Protein AF-A0A4R8W283-F1 (afdb_monomer)

Organism: NCBI:txid1259190

Nearest PDB structures (foldseek):
  1wtf-assembly1_A  TM=8.109E-01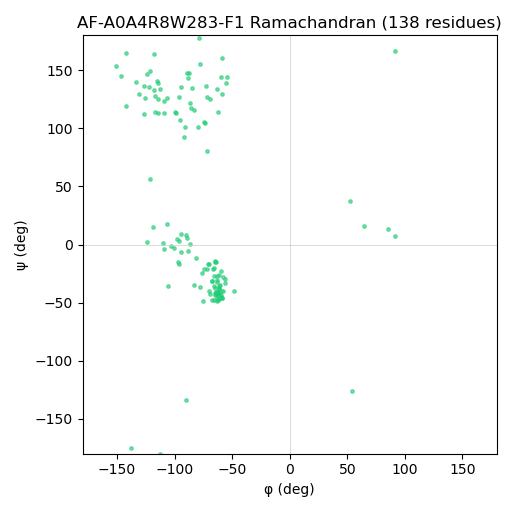  e=4.633E-04  Bacillus thermoproteolyticus
  7m1o-assembly2_B  TM=8.323E-01  e=6.501E-03  Hydrogenobacter thermophilus
  7m1n-assembly2_B  TM=8.736E-01  e=1.568E-02  Hydrogenobacter thermophilus
  5cqg-assembly1_A  TM=2.347E-01  e=6.992E+00  Tribolium castaneum
  6usq-assembly1_A  TM=1.856E-01  e=6.992E+00  Tribolium castaneum

Structure (mmCIF, N/CA/C/O backbone):
data_AF-A0A4R8W283-F1
#
_entry.id   AF-A0A4R8W283-F1
#
loop_
_atom_site.group_PDB
_atom_site.id
_atom_site.type_symbol
_atom_site.label_atom_id
_atom_site.label_alt_id
_atom_site.label_comp_id
_atom_site.label_asym_id
_atom_site.label_entity_id
_atom_site.label_seq_id
_atom_site.pdbx_PDB_ins_code
_atom_site.Cartn_x
_atom_site.Cartn_y
_atom_site.Cartn_z
_atom_site.occupancy
_atom_site.B_iso_or_equiv
_atom_site.auth_seq_id
_atom_site.auth_comp_id
_atom_site.auth_asym_id
_atom_site.auth_atom_id
_atom_site.pdbx_PDB_model_num
ATOM 1 N N . MET A 1 1 ? 16.960 -14.399 -26.941 1.00 68.75 1 MET A N 1
ATOM 2 C CA . MET A 1 1 ? 16.243 -13.224 -26.405 1.00 68.75 1 MET A CA 1
ATOM 3 C C . MET A 1 1 ? 17.287 -12.369 -25.714 1.00 68.75 1 MET A C 1
ATOM 5 O O . MET A 1 1 ? 17.928 -12.879 -24.805 1.00 68.75 1 MET A O 1
ATOM 9 N N . THR A 1 2 ? 17.561 -11.166 -26.214 1.00 86.00 2 THR A N 1
ATOM 10 C CA . THR A 1 2 ? 18.642 -10.316 -25.689 1.00 86.00 2 THR A CA 1
ATOM 11 C C . THR A 1 2 ? 18.027 -9.285 -24.762 1.00 86.00 2 THR A C 1
ATOM 13 O O . THR A 1 2 ? 17.251 -8.453 -25.210 1.00 86.00 2 THR A O 1
ATOM 16 N N . THR A 1 3 ? 18.338 -9.348 -23.475 1.00 93.25 3 THR A N 1
ATOM 17 C CA . THR A 1 3 ? 17.854 -8.367 -22.500 1.00 93.25 3 THR A CA 1
ATOM 18 C C . THR A 1 3 ? 18.814 -7.187 -22.396 1.00 93.25 3 THR A C 1
ATOM 20 O O . THR A 1 3 ? 20.025 -7.365 -22.514 1.00 93.25 3 THR A O 1
ATOM 23 N N . SER A 1 4 ? 18.280 -5.997 -22.136 1.00 96.56 4 SER A N 1
ATOM 24 C CA . SER A 1 4 ? 19.044 -4.797 -21.794 1.00 96.56 4 SER A CA 1
ATOM 25 C C . SER A 1 4 ? 18.566 -4.246 -20.456 1.00 96.56 4 SER A C 1
ATOM 27 O O . SER A 1 4 ? 17.381 -4.351 -20.133 1.00 96.56 4 SER A O 1
ATOM 29 N N . THR A 1 5 ? 19.482 -3.666 -19.687 1.00 97.62 5 THR A N 1
ATOM 30 C CA . THR A 1 5 ? 19.230 -3.221 -18.313 1.00 97.62 5 THR A CA 1
ATOM 31 C C . THR A 1 5 ? 19.784 -1.820 -18.105 1.00 97.62 5 THR A C 1
ATOM 33 O O . THR A 1 5 ? 20.887 -1.515 -18.558 1.00 97.62 5 THR A O 1
ATOM 36 N N . LEU A 1 6 ? 19.033 -0.991 -17.384 1.00 97.69 6 LEU A N 1
ATOM 37 C CA . LEU A 1 6 ? 19.447 0.332 -16.935 1.00 97.69 6 LEU A CA 1
ATOM 38 C C . LEU A 1 6 ? 19.159 0.479 -15.441 1.00 97.69 6 LEU A C 1
ATOM 40 O O . LEU A 1 6 ? 18.039 0.232 -15.001 1.00 97.69 6 LEU A O 1
ATOM 44 N N . ASP A 1 7 ? 20.160 0.919 -14.688 1.00 98.06 7 ASP A N 1
ATOM 45 C CA . ASP A 1 7 ? 20.073 1.199 -13.257 1.00 98.06 7 ASP A CA 1
ATOM 46 C C . ASP A 1 7 ? 20.271 2.695 -13.011 1.00 98.06 7 ASP A C 1
ATOM 48 O O . ASP A 1 7 ? 21.138 3.317 -13.631 1.00 98.06 7 ASP A O 1
ATOM 52 N N . TRP A 1 8 ? 19.488 3.287 -12.111 1.00 97.81 8 TRP A N 1
ATOM 53 C CA . TRP A 1 8 ? 19.681 4.676 -11.692 1.00 97.81 8 TRP A CA 1
ATOM 54 C C . TRP A 1 8 ? 19.198 4.914 -10.257 1.00 97.81 8 TRP A C 1
ATOM 56 O O . TRP A 1 8 ? 18.307 4.207 -9.782 1.00 97.81 8 TRP A O 1
ATOM 66 N N . PRO A 1 9 ? 19.751 5.914 -9.549 1.00 96.75 9 PRO A N 1
ATOM 67 C CA . PRO A 1 9 ? 19.228 6.321 -8.250 1.00 96.75 9 PRO A CA 1
ATOM 68 C C . PRO A 1 9 ? 17.802 6.865 -8.382 1.00 96.75 9 PRO A C 1
ATOM 70 O O . PRO A 1 9 ? 17.534 7.698 -9.248 1.00 96.75 9 PRO A O 1
ATOM 73 N N . LEU A 1 10 ? 16.904 6.432 -7.504 1.00 95.56 10 LEU A N 1
ATOM 74 C CA . LEU A 1 10 ? 15.533 6.916 -7.409 1.00 95.56 10 LEU A CA 1
ATOM 75 C C . LEU A 1 10 ? 15.129 6.988 -5.934 1.00 95.56 10 LEU A C 1
ATOM 77 O O . LEU A 1 10 ? 15.108 5.976 -5.233 1.00 95.56 10 LEU A O 1
ATOM 81 N N . TRP A 1 11 ? 14.793 8.191 -5.469 1.00 91.75 11 TRP A N 1
ATOM 82 C CA . TRP A 1 11 ? 14.505 8.461 -4.058 1.00 91.75 11 TRP A CA 1
ATOM 83 C C . TRP A 1 11 ? 15.656 8.003 -3.146 1.00 91.75 11 TRP A C 1
ATOM 85 O O . TRP A 1 11 ? 16.797 8.412 -3.345 1.00 91.75 11 TRP A O 1
ATOM 95 N N . SER A 1 12 ? 15.373 7.173 -2.140 1.00 88.69 12 SER A N 1
ATOM 96 C CA . SER A 1 12 ? 16.366 6.591 -1.232 1.00 88.69 12 SER A CA 1
ATOM 97 C C . SER A 1 12 ? 16.925 5.241 -1.704 1.00 88.69 12 SER A C 1
ATOM 99 O O . SER A 1 12 ? 17.625 4.581 -0.937 1.00 88.69 12 SER A O 1
ATOM 101 N N . THR A 1 13 ? 16.613 4.800 -2.928 1.00 94.25 13 THR A N 1
ATOM 102 C CA . THR A 1 13 ? 16.988 3.475 -3.446 1.00 94.25 13 THR A CA 1
ATOM 103 C C . THR A 1 13 ? 17.477 3.535 -4.901 1.00 94.25 13 THR A C 1
ATOM 105 O O . THR A 1 13 ? 17.645 4.608 -5.478 1.00 94.25 13 THR A O 1
ATOM 108 N N . THR A 1 14 ? 17.751 2.378 -5.499 1.00 96.19 14 THR A N 1
ATOM 109 C CA . THR A 1 14 ? 18.114 2.232 -6.914 1.00 96.19 14 THR A CA 1
ATOM 110 C C . THR A 1 14 ? 16.943 1.625 -7.673 1.00 96.19 14 THR A C 1
ATOM 112 O O . THR A 1 14 ? 16.451 0.555 -7.313 1.00 96.19 14 THR A O 1
ATOM 115 N N . ALA A 1 15 ? 16.517 2.284 -8.746 1.00 97.19 15 ALA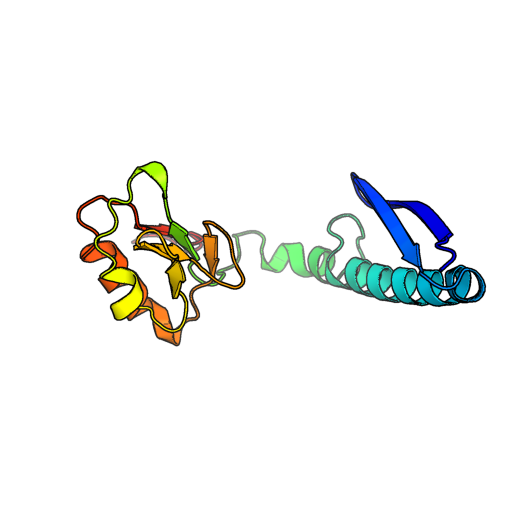 A N 1
ATOM 116 C CA . ALA A 1 15 ? 15.580 1.729 -9.709 1.00 97.19 15 ALA A CA 1
ATOM 117 C C . ALA A 1 15 ? 16.330 0.955 -10.798 1.00 97.19 15 ALA A C 1
ATOM 119 O O . ALA A 1 15 ? 17.403 1.369 -11.244 1.00 97.19 15 ALA A O 1
ATOM 120 N N . ARG A 1 16 ? 15.730 -0.153 -11.241 1.00 97.75 16 ARG A N 1
ATOM 121 C CA . ARG A 1 16 ? 16.212 -0.977 -12.350 1.00 97.75 16 ARG A CA 1
ATOM 122 C C . ARG A 1 16 ? 15.110 -1.141 -13.384 1.00 97.75 16 ARG A C 1
ATOM 124 O O . ARG A 1 16 ? 14.035 -1.639 -13.063 1.00 97.75 16 ARG A O 1
ATOM 131 N N . LEU A 1 17 ? 15.414 -0.814 -14.634 1.00 97.56 17 LEU A N 1
ATOM 132 C CA . LEU A 1 17 ? 14.570 -1.106 -15.788 1.00 97.56 17 LEU A CA 1
ATOM 133 C C . LEU A 1 17 ? 15.226 -2.201 -16.621 1.00 97.56 17 LEU A C 1
ATOM 135 O O . LEU A 1 17 ? 16.365 -2.048 -17.058 1.00 97.56 17 LEU A O 1
ATOM 139 N N . VAL A 1 18 ? 14.502 -3.295 -16.849 1.00 97.62 18 VAL A N 1
ATOM 140 C CA . VAL A 1 18 ? 14.939 -4.401 -17.707 1.00 97.62 18 VAL A CA 1
ATOM 141 C C . VAL A 1 18 ? 13.974 -4.512 -18.874 1.00 97.62 18 VAL A C 1
ATOM 143 O O . VAL A 1 18 ? 12.766 -4.610 -18.676 1.00 97.62 18 VAL A O 1
ATOM 146 N N . VAL A 1 19 ? 14.511 -4.526 -20.089 1.00 96.81 19 VAL A N 1
ATOM 147 C CA . VAL A 1 19 ? 13.747 -4.739 -21.320 1.00 96.81 19 VAL A CA 1
ATOM 148 C C . VAL A 1 19 ? 14.280 -5.955 -22.066 1.00 96.81 19 VAL A C 1
ATOM 150 O O . VAL A 1 19 ? 15.461 -6.285 -22.015 1.00 96.81 19 VAL A O 1
ATOM 153 N N . ASN A 1 20 ? 13.392 -6.633 -22.775 1.00 96.94 20 ASN A N 1
ATOM 154 C CA . ASN A 1 20 ? 13.639 -7.837 -23.568 1.00 96.94 20 ASN A CA 1
ATOM 155 C C . ASN A 1 20 ? 13.932 -7.538 -25.050 1.00 96.94 20 ASN A C 1
ATOM 157 O O . ASN A 1 20 ? 14.313 -8.446 -25.790 1.00 96.94 20 ASN A O 1
ATOM 161 N N . ASP A 1 21 ? 13.800 -6.270 -25.449 1.00 95.75 21 ASP A N 1
ATOM 162 C CA . ASP A 1 21 ? 14.290 -5.702 -26.704 1.00 95.75 21 ASP A CA 1
ATOM 163 C C . ASP A 1 21 ? 15.156 -4.467 -26.385 1.00 95.75 21 ASP A C 1
ATOM 165 O O . ASP A 1 21 ? 14.625 -3.454 -25.915 1.00 95.75 21 ASP A O 1
ATOM 169 N N . PRO A 1 22 ? 16.480 -4.510 -26.628 1.00 95.94 22 PRO A N 1
ATOM 170 C CA . PRO A 1 22 ? 17.374 -3.394 -26.339 1.00 95.94 22 PRO A CA 1
ATOM 171 C C . PRO A 1 22 ? 16.995 -2.093 -27.058 1.00 95.94 22 PRO A C 1
ATOM 173 O O . PRO A 1 22 ? 17.256 -1.018 -26.519 1.00 95.94 22 PRO A O 1
ATOM 176 N N . ALA A 1 23 ? 16.350 -2.163 -28.230 1.00 96.00 23 ALA A 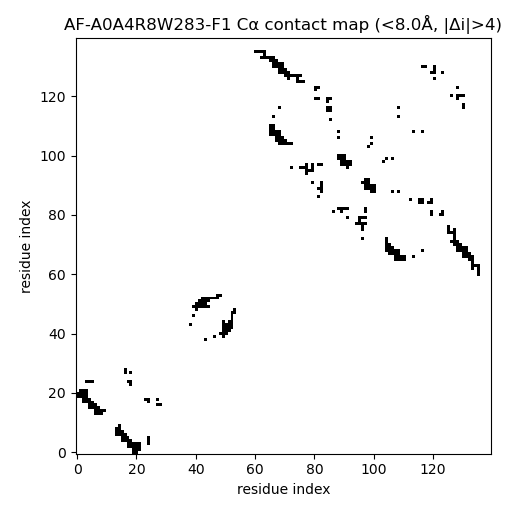N 1
ATOM 177 C CA . ALA A 1 23 ? 15.936 -0.978 -28.985 1.00 96.00 23 ALA A CA 1
ATOM 178 C C . ALA A 1 23 ? 14.850 -0.159 -28.264 1.00 96.00 23 ALA A C 1
ATOM 180 O O . ALA A 1 23 ? 14.704 1.036 -28.518 1.00 96.00 23 ALA A O 1
ATOM 181 N N . ARG A 1 24 ? 14.114 -0.779 -27.332 1.00 96.69 24 ARG A N 1
ATOM 182 C CA . ARG A 1 24 ? 13.033 -0.143 -26.565 1.00 96.69 24 ARG A CA 1
ATOM 183 C C . ARG A 1 24 ? 13.498 0.537 -25.286 1.00 96.69 24 ARG A C 1
ATOM 185 O O . ARG A 1 24 ? 12.689 1.192 -24.640 1.00 96.69 24 ARG A O 1
ATOM 192 N N . LEU A 1 25 ? 14.771 0.410 -24.902 1.00 96.56 25 LEU A N 1
ATOM 193 C CA . LEU A 1 25 ? 15.239 0.895 -23.600 1.00 96.56 25 LEU A CA 1
ATOM 194 C C . LEU A 1 25 ? 14.993 2.401 -23.408 1.00 96.56 25 LEU A C 1
ATOM 196 O O . LEU A 1 25 ? 14.586 2.814 -22.328 1.00 96.56 25 LEU A O 1
ATOM 200 N N . ILE A 1 26 ? 15.198 3.208 -24.454 1.00 96.56 26 ILE A N 1
ATOM 201 C CA . ILE A 1 26 ? 15.002 4.666 -24.400 1.00 96.56 26 ILE A CA 1
ATOM 202 C C . ILE A 1 26 ? 13.519 5.014 -24.226 1.00 96.56 26 ILE A C 1
ATOM 204 O O . ILE A 1 26 ? 13.170 5.811 -23.361 1.00 96.56 26 ILE A O 1
ATOM 208 N N . GLU A 1 27 ? 12.644 4.392 -25.017 1.00 97.62 27 GLU A N 1
ATOM 209 C CA . GLU A 1 27 ? 11.193 4.590 -24.929 1.00 97.62 27 GLU A CA 1
ATOM 210 C C . GLU A 1 27 ? 10.656 4.146 -23.562 1.00 97.62 27 GLU A C 1
ATOM 212 O O . GLU A 1 27 ? 9.954 4.899 -22.891 1.00 97.62 27 GLU A O 1
ATOM 217 N N . ALA A 1 28 ? 11.050 2.957 -23.102 1.00 97.56 28 ALA A N 1
ATOM 218 C CA . ALA A 1 28 ? 10.658 2.428 -21.800 1.00 97.56 28 ALA A CA 1
ATOM 219 C C . ALA A 1 28 ? 11.153 3.315 -20.646 1.00 97.56 28 ALA A C 1
ATOM 221 O O . ALA A 1 28 ? 10.435 3.524 -19.664 1.00 97.56 28 ALA A O 1
ATOM 222 N N . ARG A 1 29 ? 12.364 3.877 -20.772 1.00 97.50 29 ARG A N 1
ATOM 223 C CA . ARG A 1 29 ? 12.897 4.837 -19.806 1.00 97.50 29 ARG A CA 1
ATOM 224 C C . ARG A 1 29 ? 12.073 6.123 -19.787 1.00 97.50 29 ARG A C 1
ATOM 226 O O . ARG A 1 29 ? 11.722 6.563 -18.701 1.00 97.50 29 ARG A O 1
ATOM 233 N N . ALA A 1 30 ? 11.694 6.662 -20.945 1.00 97.88 30 ALA A N 1
ATOM 234 C CA . ALA A 1 30 ? 10.851 7.854 -21.025 1.00 97.88 30 ALA A CA 1
ATOM 235 C C . ALA A 1 30 ? 9.463 7.639 -20.394 1.00 97.88 30 ALA A C 1
ATOM 237 O O . ALA A 1 30 ? 8.987 8.501 -19.661 1.00 97.88 30 ALA A O 1
ATOM 238 N N . VAL A 1 31 ? 8.839 6.477 -20.619 1.00 98.06 31 VAL A N 1
ATOM 239 C CA . VAL A 1 31 ? 7.571 6.115 -19.958 1.00 98.06 31 VAL A CA 1
ATOM 240 C C . VAL A 1 31 ? 7.753 6.033 -18.444 1.00 98.06 31 VAL A C 1
ATOM 242 O O . VAL A 1 31 ? 6.932 6.549 -17.691 1.00 98.06 31 VAL A O 1
ATOM 245 N N . THR A 1 32 ? 8.848 5.421 -17.994 1.00 98.00 32 THR A N 1
ATOM 246 C CA . THR A 1 32 ? 9.154 5.319 -16.564 1.00 98.00 32 THR A CA 1
ATOM 247 C C . THR A 1 32 ? 9.369 6.703 -15.953 1.00 98.00 32 THR A C 1
ATOM 249 O O . THR A 1 32 ? 8.791 7.000 -14.914 1.00 98.00 32 THR A O 1
ATOM 252 N N . ASP A 1 33 ? 10.139 7.574 -16.607 1.00 97.69 33 ASP A N 1
ATOM 253 C CA . ASP A 1 33 ? 10.376 8.942 -16.142 1.00 97.69 33 ASP A CA 1
ATOM 254 C C . ASP A 1 33 ? 9.077 9.758 -16.072 1.00 97.69 33 ASP A C 1
ATOM 256 O O . ASP A 1 33 ? 8.892 10.506 -15.117 1.00 97.69 33 ASP A O 1
ATOM 260 N N . ALA A 1 34 ? 8.155 9.586 -17.027 1.00 97.75 34 ALA A N 1
ATOM 261 C CA . ALA A 1 34 ? 6.854 10.253 -17.001 1.00 97.75 34 ALA A CA 1
ATOM 262 C C . ALA A 1 34 ? 6.006 9.820 -15.793 1.00 97.75 34 ALA A C 1
ATOM 264 O O . ALA A 1 34 ? 5.524 10.670 -15.048 1.00 97.75 34 ALA A O 1
ATOM 265 N N . VAL A 1 35 ? 5.894 8.512 -15.541 1.00 97.56 35 VAL A N 1
ATOM 266 C CA . VAL A 1 35 ? 5.156 7.987 -14.377 1.00 97.56 35 VAL A CA 1
ATOM 267 C C . VAL A 1 35 ? 5.803 8.437 -13.065 1.00 97.56 35 VAL A C 1
ATOM 269 O O . VAL A 1 35 ? 5.114 8.822 -12.124 1.00 97.56 35 VAL A O 1
ATOM 272 N N . LEU A 1 36 ? 7.136 8.429 -12.991 1.00 96.69 36 LEU A N 1
ATOM 273 C CA . LEU A 1 36 ? 7.854 8.914 -11.812 1.00 96.69 36 LEU A CA 1
ATOM 274 C C . LEU A 1 36 ? 7.643 10.414 -11.588 1.00 96.69 36 LEU A C 1
ATOM 276 O O . LEU A 1 36 ? 7.517 10.837 -10.442 1.00 96.69 36 LEU A O 1
ATOM 280 N N . ALA A 1 37 ? 7.572 11.211 -12.655 1.00 95.06 37 ALA A N 1
ATOM 281 C CA . ALA A 1 37 ? 7.264 12.632 -12.556 1.00 95.06 37 ALA A CA 1
ATOM 282 C C . ALA A 1 37 ? 5.842 12.869 -12.026 1.00 95.06 37 ALA A C 1
ATOM 284 O O . ALA A 1 37 ? 5.667 13.707 -11.146 1.00 95.06 37 ALA A O 1
ATOM 285 N N . GLU A 1 38 ? 4.852 12.098 -12.486 1.00 96.56 38 GLU A N 1
ATOM 286 C CA . GLU A 1 38 ? 3.487 12.152 -11.945 1.00 96.56 38 GLU A CA 1
ATOM 287 C C . GLU A 1 38 ? 3.456 11.810 -10.449 1.00 96.56 38 GLU A C 1
ATOM 289 O O . GLU A 1 38 ? 2.827 12.520 -9.664 1.00 96.56 38 GLU A O 1
ATOM 294 N N . ILE A 1 39 ? 4.196 10.778 -10.026 1.00 95.88 39 ILE A N 1
ATOM 295 C CA . ILE A 1 39 ? 4.326 10.419 -8.607 1.00 95.88 39 ILE A CA 1
ATOM 296 C C . ILE A 1 39 ? 4.986 11.549 -7.809 1.00 95.88 39 ILE A C 1
ATOM 298 O O . ILE A 1 39 ? 4.534 11.856 -6.709 1.00 95.88 39 ILE A O 1
ATOM 302 N N . GLU A 1 40 ? 6.030 12.192 -8.334 1.00 95.50 40 GLU A N 1
ATOM 303 C CA . GLU A 1 40 ? 6.670 13.326 -7.658 1.00 95.50 40 GLU A CA 1
ATOM 304 C C . GLU A 1 40 ? 5.723 14.525 -7.519 1.00 95.50 40 GLU A C 1
ATOM 306 O O . GLU A 1 40 ? 5.665 15.139 -6.452 1.00 95.50 40 GLU A O 1
ATOM 311 N N . THR A 1 41 ? 4.953 14.840 -8.564 1.00 96.12 41 THR A N 1
ATOM 312 C CA . THR A 1 41 ? 3.942 15.905 -8.528 1.00 96.12 41 THR A CA 1
ATOM 313 C C . THR A 1 41 ? 2.827 15.591 -7.533 1.00 96.12 41 THR A C 1
ATOM 315 O O . THR A 1 41 ? 2.417 16.476 -6.787 1.00 96.12 41 THR A O 1
ATOM 318 N N . ALA A 1 42 ? 2.364 14.346 -7.454 1.00 94.81 42 ALA A N 1
ATOM 319 C CA . ALA A 1 42 ? 1.308 13.975 -6.518 1.00 94.81 42 ALA A CA 1
ATOM 320 C C . ALA A 1 42 ? 1.821 13.873 -5.069 1.00 94.81 42 ALA A C 1
ATOM 322 O O . ALA A 1 42 ? 1.234 14.422 -4.138 1.00 94.81 42 ALA A O 1
ATOM 323 N N . ALA A 1 43 ? 2.932 13.170 -4.851 1.00 94.25 43 ALA A N 1
ATOM 324 C CA . ALA A 1 43 ? 3.237 12.578 -3.550 1.00 94.25 43 ALA A CA 1
ATOM 325 C C . ALA A 1 43 ? 4.591 12.980 -2.939 1.00 94.25 43 ALA A C 1
ATOM 327 O O . ALA A 1 43 ? 4.954 12.501 -1.860 1.00 94.25 43 ALA A O 1
ATOM 328 N N . SER A 1 44 ? 5.373 13.851 -3.577 1.00 92.94 44 SER A N 1
ATOM 329 C CA . SER A 1 44 ? 6.699 14.182 -3.049 1.00 92.94 44 SER A CA 1
ATOM 330 C C . SER A 1 44 ? 6.631 15.097 -1.830 1.00 92.94 44 SER A C 1
ATOM 332 O O . SER A 1 44 ? 6.461 16.306 -1.947 1.00 92.94 44 SER A O 1
ATOM 334 N N . ARG A 1 45 ? 6.876 14.565 -0.631 1.00 89.75 45 ARG A N 1
ATOM 335 C CA . ARG A 1 45 ? 6.949 15.383 0.599 1.00 89.75 45 ARG A CA 1
ATOM 336 C C . ARG A 1 45 ? 8.107 16.391 0.632 1.00 89.75 45 ARG A C 1
ATOM 338 O O . ARG A 1 45 ? 8.157 17.235 1.519 1.00 89.75 45 ARG A O 1
ATOM 345 N N . PHE A 1 46 ? 9.084 16.248 -0.264 1.00 89.25 46 PHE A N 1
ATOM 346 C CA . PHE A 1 46 ? 10.288 17.084 -0.304 1.00 89.25 46 PHE A CA 1
ATOM 347 C C . PHE A 1 46 ? 10.175 18.237 -1.300 1.00 89.25 46 PHE A C 1
ATOM 349 O O . PHE A 1 46 ? 10.959 19.185 -1.236 1.00 89.25 46 PHE A O 1
ATOM 356 N N . ARG A 1 47 ? 9.211 18.161 -2.219 1.00 86.81 47 ARG A N 1
ATOM 357 C CA . ARG A 1 47 ? 8.932 19.215 -3.181 1.00 86.81 47 ARG A CA 1
ATOM 358 C C . ARG A 1 47 ? 7.803 20.106 -2.665 1.00 86.81 47 ARG A C 1
ATOM 360 O O . ARG A 1 47 ? 6.741 19.582 -2.354 1.00 86.81 47 ARG A O 1
ATOM 367 N N . PRO A 1 48 ? 7.984 21.434 -2.604 1.00 87.44 48 PRO A N 1
ATOM 368 C CA . PRO A 1 48 ? 6.959 22.337 -2.082 1.00 87.44 48 PRO A CA 1
ATOM 369 C C . PRO A 1 48 ? 5.742 22.483 -3.010 1.00 87.44 48 PRO A C 1
ATOM 371 O O . PRO A 1 48 ? 4.707 22.969 -2.569 1.00 87.44 48 PRO A O 1
ATOM 374 N N . ASP A 1 49 ? 5.871 22.097 -4.281 1.00 90.50 49 ASP A N 1
ATOM 375 C CA . ASP A 1 49 ? 4.828 22.172 -5.306 1.00 90.50 49 ASP A CA 1
ATOM 376 C C . ASP A 1 49 ? 4.048 20.861 -5.492 1.00 90.50 49 ASP A C 1
ATOM 378 O O . ASP A 1 49 ? 3.193 20.797 -6.373 1.00 90.50 49 ASP A O 1
ATOM 382 N N . SER A 1 50 ? 4.319 19.822 -4.692 1.00 95.44 50 SER A N 1
ATOM 383 C CA . SER A 1 50 ? 3.550 18.578 -4.764 1.00 95.44 50 SER A CA 1
ATOM 384 C C . SER A 1 50 ? 2.199 18.694 -4.058 1.00 95.44 50 SER A C 1
ATOM 386 O O . SER A 1 50 ? 2.048 19.473 -3.113 1.00 95.44 50 SER A O 1
ATOM 388 N N . GLU A 1 51 ? 1.223 17.876 -4.460 1.00 94.12 51 GLU A N 1
ATOM 389 C CA . GLU A 1 51 ? -0.100 17.866 -3.822 1.00 94.12 51 GLU A CA 1
ATOM 390 C C . GLU A 1 51 ? -0.003 17.528 -2.327 1.00 94.12 51 GLU A C 1
ATOM 392 O O . GLU A 1 51 ? -0.580 18.234 -1.498 1.00 94.12 51 GLU A O 1
ATOM 397 N N . LEU A 1 52 ? 0.777 16.503 -1.953 1.00 90.81 52 LEU A N 1
ATOM 398 C CA . LEU A 1 52 ? 0.970 16.149 -0.542 1.00 90.81 52 LEU A CA 1
ATOM 399 C C . LEU A 1 52 ? 1.640 17.264 0.270 1.00 90.81 52 LEU A C 1
ATOM 401 O O . LEU A 1 52 ? 1.224 17.519 1.400 1.00 90.81 52 LEU A O 1
ATOM 405 N N . ALA A 1 53 ? 2.660 17.943 -0.264 1.00 89.62 53 ALA A N 1
ATOM 406 C CA . ALA A 1 53 ? 3.315 19.030 0.464 1.00 89.62 53 ALA A CA 1
ATOM 407 C C . ALA A 1 53 ? 2.396 20.249 0.602 1.00 89.62 53 ALA A C 1
ATOM 409 O O . ALA A 1 53 ? 2.288 20.813 1.695 1.00 89.62 53 ALA A O 1
ATOM 410 N N . ALA A 1 54 ? 1.683 20.609 -0.470 1.00 89.50 54 ALA A N 1
ATOM 411 C CA . ALA A 1 54 ? 0.737 21.720 -0.480 1.00 89.50 54 ALA A CA 1
ATOM 412 C C . ALA A 1 54 ? -0.406 21.519 0.527 1.00 89.50 54 ALA A C 1
ATOM 414 O O . ALA A 1 54 ? -0.846 22.476 1.161 1.00 89.50 54 ALA A O 1
ATOM 415 N N . ARG A 1 55 ? -0.847 20.271 0.717 1.00 87.56 55 ARG A N 1
ATOM 416 C CA . ARG A 1 55 ? -1.951 19.915 1.622 1.00 87.56 55 ARG A CA 1
ATOM 417 C C . ARG A 1 55 ? -1.484 19.419 2.988 1.00 87.56 55 ARG A C 1
ATOM 419 O O . ARG A 1 55 ? -2.305 19.063 3.823 1.00 87.56 55 ARG A O 1
ATOM 426 N N . SER A 1 56 ? -0.181 19.440 3.264 1.00 86.50 56 SER A N 1
ATOM 427 C CA . SER A 1 56 ? 0.384 18.948 4.531 1.00 86.50 56 SER A CA 1
ATOM 428 C C . SER A 1 56 ? -0.217 19.624 5.770 1.00 86.50 56 SER A C 1
ATOM 430 O O . SER A 1 56 ? -0.411 18.971 6.791 1.00 86.50 56 SER A O 1
ATOM 432 N N . ALA A 1 57 ? -0.580 20.906 5.669 1.00 86.38 57 ALA A N 1
ATOM 433 C CA . ALA A 1 57 ? -1.254 21.635 6.740 1.00 86.38 57 ALA A CA 1
ATOM 434 C C . ALA A 1 57 ? -2.683 21.127 7.016 1.00 86.38 57 ALA A C 1
ATOM 436 O O . ALA A 1 57 ? -3.121 21.168 8.164 1.00 86.38 57 ALA A O 1
ATOM 437 N N . GLU A 1 58 ? -3.390 20.621 5.999 1.00 85.31 58 GLU A N 1
ATOM 438 C CA . GLU A 1 58 ? -4.722 20.009 6.155 1.00 85.31 58 GLU A CA 1
ATOM 439 C C . GLU A 1 58 ? -4.646 18.721 6.990 1.00 85.31 58 GLU A C 1
ATOM 441 O O . GLU A 1 58 ? -5.598 18.379 7.683 1.00 85.31 58 GLU A O 1
ATOM 446 N N . PHE A 1 59 ? -3.492 18.049 6.980 1.00 79.81 59 PHE A N 1
ATOM 447 C CA . PHE A 1 59 ? -3.243 16.795 7.694 1.00 79.81 59 PHE A CA 1
ATOM 448 C C . PHE A 1 59 ? -2.339 16.970 8.922 1.00 79.81 59 PHE A C 1
ATOM 450 O O . PHE A 1 59 ? -1.780 15.998 9.429 1.00 79.81 59 PHE A O 1
ATOM 457 N N . ALA A 1 60 ? -2.170 18.200 9.421 1.00 79.81 60 ALA A N 1
ATOM 458 C CA . ALA A 1 60 ? -1.273 18.489 10.544 1.00 79.81 60 ALA A CA 1
ATOM 459 C C . ALA A 1 60 ? -1.675 17.763 11.844 1.00 79.81 60 ALA A C 1
ATOM 461 O O . ALA A 1 60 ? -0.823 17.490 12.688 1.00 79.81 60 ALA A O 1
ATOM 462 N N . SER A 1 61 ? -2.961 17.438 11.995 1.00 78.00 61 SER A N 1
ATOM 463 C CA . SER A 1 61 ? -3.512 16.648 13.103 1.00 78.00 61 SER A CA 1
ATOM 464 C C . SER A 1 61 ? -3.634 15.149 12.797 1.00 78.00 61 SER A C 1
ATOM 466 O O . SER A 1 61 ? -4.243 14.430 13.583 1.00 78.00 61 SER A O 1
ATOM 468 N N . GLY A 1 62 ? -3.084 14.681 11.674 1.00 74.50 62 GLY A N 1
ATOM 469 C CA . GLY A 1 62 ? -3.361 13.357 11.115 1.00 74.50 62 GLY A CA 1
ATOM 470 C C . GLY A 1 62 ? -4.519 13.379 10.112 1.00 74.50 62 GLY A C 1
ATOM 471 O O . GLY A 1 62 ? -5.252 14.365 10.009 1.00 74.50 62 GLY A O 1
ATOM 472 N N . ALA A 1 63 ? -4.654 12.294 9.351 1.00 73.81 63 ALA A N 1
ATOM 473 C CA . ALA A 1 63 ? -5.733 12.070 8.395 1.00 73.81 63 ALA A CA 1
ATOM 474 C C . ALA A 1 63 ? -6.380 10.722 8.710 1.00 73.81 63 ALA A C 1
ATOM 476 O O . ALA A 1 63 ? -5.661 9.756 8.944 1.00 73.81 63 ALA A O 1
ATOM 477 N N . GLU A 1 64 ? -7.710 10.637 8.699 1.00 73.69 64 GLU A N 1
ATOM 478 C CA . GLU A 1 64 ? -8.354 9.325 8.756 1.00 73.69 64 GLU A CA 1
ATOM 479 C C . GLU A 1 64 ? -8.097 8.585 7.440 1.00 73.69 64 GLU A C 1
ATOM 481 O O . GLU A 1 64 ? -8.379 9.092 6.350 1.00 73.69 64 GLU A O 1
ATOM 486 N N . VAL A 1 65 ? -7.544 7.382 7.553 1.00 80.19 65 VAL A N 1
ATOM 487 C CA . VAL A 1 65 ? -7.389 6.427 6.454 1.00 80.19 65 VAL A CA 1
ATOM 488 C C . VAL A 1 65 ? -8.191 5.171 6.769 1.00 80.19 65 VAL A C 1
ATOM 490 O O . VAL A 1 65 ? -8.591 4.951 7.911 1.00 80.19 65 VAL A O 1
ATOM 493 N N . SER A 1 66 ? -8.437 4.344 5.754 1.00 83.62 66 SER A N 1
ATOM 494 C CA . SER A 1 66 ? -9.150 3.080 5.933 1.00 83.62 66 SER A CA 1
ATOM 495 C C . SER A 1 66 ? -8.486 2.202 6.996 1.00 83.62 66 SER A C 1
ATOM 497 O O . SER A 1 66 ? -7.259 2.060 7.023 1.00 83.62 66 SER A O 1
ATOM 499 N N . ASP A 1 67 ? -9.314 1.570 7.828 1.00 89.62 67 ASP A N 1
ATOM 500 C CA . ASP A 1 67 ? -8.857 0.592 8.810 1.00 89.62 67 ASP A CA 1
ATOM 501 C C . ASP A 1 67 ? -8.042 -0.512 8.127 1.00 89.62 67 ASP A C 1
ATOM 503 O O . ASP A 1 67 ? -8.325 -0.931 7.003 1.00 89.62 67 ASP A O 1
ATOM 507 N N . THR A 1 68 ? -7.013 -1.004 8.808 1.00 94.31 68 THR A N 1
ATOM 508 C CA . THR A 1 68 ? -6.151 -2.071 8.294 1.00 94.31 68 THR A CA 1
ATOM 509 C C . THR A 1 68 ? -6.306 -3.318 9.151 1.00 94.31 68 THR A C 1
ATOM 511 O O . THR A 1 68 ? -6.113 -3.284 10.363 1.00 94.31 68 THR A O 1
ATOM 514 N N . LEU A 1 69 ? -6.629 -4.450 8.530 1.00 94.81 69 LEU A N 1
ATOM 515 C CA . LEU A 1 69 ? -6.612 -5.752 9.182 1.00 94.81 69 LEU A CA 1
ATOM 516 C C . LEU A 1 69 ? -5.183 -6.296 9.163 1.00 94.81 69 LEU A C 1
ATOM 518 O O . LEU A 1 69 ? -4.642 -6.582 8.097 1.00 94.81 69 LEU A O 1
ATOM 522 N N . HIS A 1 70 ? -4.596 -6.463 10.343 1.00 94.69 70 HIS A N 1
ATOM 523 C CA . HIS A 1 70 ? -3.294 -7.088 10.528 1.00 94.69 70 HIS A CA 1
ATOM 524 C C . HIS A 1 70 ? -3.431 -8.582 10.836 1.00 94.69 70 HIS A C 1
ATOM 526 O O . HIS A 1 70 ? -4.239 -8.976 11.683 1.00 94.69 70 HIS A O 1
ATOM 532 N N . ILE A 1 71 ? -2.601 -9.396 10.184 1.00 92.75 71 ILE A N 1
ATOM 533 C CA . ILE A 1 71 ? -2.516 -10.850 10.334 1.00 92.75 71 ILE A CA 1
ATOM 534 C C . ILE A 1 71 ? -1.154 -11.226 10.934 1.00 92.75 71 ILE A C 1
ATOM 536 O O . ILE A 1 71 ? -0.116 -11.120 10.280 1.00 92.75 71 ILE A O 1
ATOM 540 N N . ASP A 1 72 ? -1.163 -11.742 12.164 1.00 91.81 72 ASP A N 1
ATOM 541 C CA . ASP A 1 72 ? -0.006 -12.365 12.811 1.00 91.81 72 ASP A CA 1
ATOM 542 C C . ASP A 1 72 ? 0.007 -13.879 12.543 1.00 91.81 72 ASP A C 1
ATOM 544 O O . ASP A 1 72 ? -0.563 -14.698 13.273 1.00 91.81 72 ASP A O 1
ATOM 548 N N . TRP A 1 73 ? 0.711 -14.252 11.477 1.00 87.88 73 TRP A N 1
ATOM 549 C CA . TRP A 1 73 ? 0.903 -15.630 11.019 1.00 87.88 73 TRP A CA 1
ATOM 550 C C . TRP A 1 73 ? 1.514 -16.544 12.085 1.00 87.88 73 TRP A C 1
ATOM 552 O O . TRP A 1 73 ? 1.224 -17.737 12.109 1.00 87.88 73 TRP A O 1
ATOM 562 N N . THR A 1 74 ? 2.335 -16.002 12.993 1.00 87.62 74 THR A N 1
ATOM 563 C CA . THR A 1 74 ? 3.014 -16.801 14.027 1.00 87.62 74 THR A CA 1
ATOM 564 C C . THR A 1 74 ? 2.054 -17.285 15.109 1.00 87.62 74 THR A C 1
ATOM 566 O O . THR A 1 74 ? 2.327 -18.268 15.801 1.00 87.62 74 THR A O 1
ATOM 569 N N . ARG A 1 75 ? 0.911 -16.608 15.247 1.00 86.88 75 ARG A N 1
ATOM 570 C CA . ARG A 1 75 ? -0.147 -16.960 16.196 1.00 86.88 75 ARG A CA 1
ATOM 571 C C . ARG A 1 75 ? -1.265 -17.769 15.568 1.00 86.88 75 ARG A C 1
ATOM 573 O O . ARG A 1 75 ? -2.057 -18.342 16.317 1.00 86.88 75 ARG A O 1
ATOM 580 N N . PHE A 1 76 ? -1.350 -17.809 14.242 1.00 84.25 76 PHE A N 1
ATOM 581 C CA . PHE A 1 76 ? -2.412 -18.498 13.524 1.00 84.25 76 PHE A CA 1
ATOM 582 C C . PHE A 1 76 ? -2.236 -20.027 13.598 1.00 84.25 76 PHE A C 1
ATOM 584 O O . PHE A 1 76 ? -1.129 -20.536 13.458 1.00 84.25 76 PHE A O 1
ATOM 591 N N . ASP A 1 77 ? -3.322 -20.772 13.831 1.00 78.81 77 ASP A N 1
ATOM 592 C CA . ASP A 1 77 ? -3.316 -22.242 13.974 1.00 78.81 77 ASP A CA 1
ATOM 593 C C . ASP A 1 77 ? -4.167 -22.979 12.921 1.00 78.81 77 ASP A C 1
ATOM 595 O O . ASP A 1 77 ? -4.481 -24.154 13.097 1.00 78.81 77 ASP A O 1
ATOM 599 N N . GLY A 1 78 ? -4.561 -22.311 11.830 1.00 74.38 78 GLY A N 1
ATOM 600 C CA . GLY A 1 78 ? -5.208 -22.964 10.681 1.00 74.38 78 GLY A CA 1
ATOM 601 C C . GLY A 1 78 ? -6.728 -23.157 10.791 1.00 74.38 78 GLY A C 1
ATOM 602 O O . GLY A 1 78 ? -7.310 -23.903 10.009 1.00 74.38 78 GLY A O 1
ATOM 603 N N . ARG A 1 79 ? -7.410 -22.505 11.747 1.00 76.44 79 ARG A N 1
ATOM 604 C CA . ARG A 1 79 ? -8.874 -22.653 11.945 1.00 76.44 79 ARG A CA 1
ATOM 605 C C . ARG A 1 79 ? -9.712 -22.075 10.799 1.00 76.44 79 ARG A C 1
ATOM 607 O O . ARG A 1 79 ? -10.804 -22.568 10.534 1.00 76.44 79 ARG A O 1
ATOM 614 N N . GLY A 1 80 ? -9.213 -21.022 10.148 1.00 79.19 80 GLY A N 1
ATOM 615 C CA . GLY A 1 80 ? -9.753 -20.485 8.896 1.00 79.19 80 GLY A CA 1
ATOM 616 C C . GLY A 1 80 ? -11.168 -19.888 8.941 1.00 79.19 80 GLY A C 1
ATOM 617 O O . GLY A 1 80 ? -11.754 -19.678 7.891 1.00 79.19 80 GLY A O 1
ATOM 618 N N . LEU A 1 81 ? -11.724 -19.575 10.118 1.00 86.31 81 LEU A N 1
ATOM 619 C CA . LEU A 1 81 ? -13.022 -18.886 10.229 1.00 86.31 81 LEU A CA 1
ATOM 620 C C . LEU A 1 81 ? -12.991 -17.477 9.606 1.00 86.31 81 LEU A C 1
ATOM 622 O O . LEU A 1 81 ? -13.969 -17.018 9.031 1.00 86.31 81 LEU A O 1
ATOM 626 N N . CYS A 1 82 ? -11.843 -16.804 9.670 1.00 90.44 82 CYS A N 1
ATOM 627 C CA . CYS A 1 82 ? -11.661 -15.483 9.075 1.00 90.44 82 CYS A CA 1
ATOM 628 C C . CYS A 1 82 ? -11.819 -15.466 7.548 1.00 90.44 82 CYS A C 1
ATOM 630 O O . CYS A 1 82 ? -12.283 -14.464 7.023 1.00 90.44 82 CYS A O 1
ATOM 632 N N . THR A 1 83 ? -11.496 -16.556 6.842 1.00 92.00 83 THR A N 1
ATOM 633 C CA . THR A 1 83 ? -11.703 -16.643 5.385 1.00 92.00 83 THR A CA 1
ATOM 634 C C . THR A 1 83 ? -13.175 -16.831 5.022 1.00 92.00 83 THR A C 1
ATOM 636 O O . THR A 1 83 ? -13.560 -16.525 3.903 1.00 92.00 83 THR A O 1
ATOM 639 N N . GLU A 1 84 ? -13.999 -17.306 5.961 1.00 91.44 84 GLU A N 1
ATOM 640 C CA . GLU A 1 84 ? -15.455 -17.401 5.785 1.00 91.44 84 GLU A CA 1
ATOM 641 C C . GLU A 1 84 ? -16.154 -16.069 6.081 1.00 91.44 84 GLU A C 1
ATOM 643 O O . GLU A 1 84 ? -17.138 -15.734 5.432 1.00 91.44 84 GLU A O 1
ATOM 648 N N . ILE A 1 85 ? -15.643 -15.304 7.055 1.00 94.69 85 ILE A N 1
ATOM 649 C CA . ILE A 1 85 ? -16.190 -13.988 7.428 1.00 94.69 85 ILE A CA 1
ATOM 650 C C . ILE A 1 85 ? -15.751 -12.900 6.437 1.00 94.69 85 ILE A C 1
ATOM 652 O O . ILE A 1 85 ? -16.527 -12.003 6.126 1.00 94.69 85 ILE A O 1
ATOM 656 N N . LEU A 1 86 ? -14.514 -12.978 5.932 1.00 94.94 86 LEU A N 1
ATOM 657 C CA . LEU A 1 86 ? -13.919 -11.996 5.017 1.00 94.94 86 LEU A CA 1
ATOM 658 C C . LEU A 1 86 ? -13.485 -12.614 3.674 1.00 94.94 86 LEU A C 1
ATOM 660 O O . LEU A 1 86 ? -12.316 -12.476 3.291 1.00 94.94 86 LEU A O 1
ATOM 664 N N . PRO A 1 87 ? -14.383 -13.278 2.927 1.00 94.31 87 PRO A N 1
ATOM 665 C CA . PRO A 1 87 ? -14.026 -13.951 1.678 1.00 94.31 87 PRO A CA 1
ATOM 666 C C . PRO A 1 87 ? -13.591 -12.977 0.570 1.00 94.31 87 PRO A C 1
ATOM 668 O O . PRO A 1 87 ? -12.916 -13.372 -0.379 1.00 94.31 87 PRO A O 1
ATOM 671 N N . GLU A 1 88 ? -13.951 -11.694 0.664 1.00 94.00 88 GLU A N 1
ATOM 672 C CA . GLU A 1 88 ? -13.517 -10.666 -0.285 1.00 94.00 88 GLU A CA 1
ATOM 673 C C . GLU A 1 88 ? -12.070 -10.212 -0.072 1.00 94.00 88 GLU A C 1
ATOM 675 O O . GLU A 1 88 ? -11.457 -9.694 -1.007 1.00 94.00 88 GLU A O 1
ATOM 680 N N . LEU A 1 89 ? -11.541 -10.360 1.147 1.00 93.75 89 LEU A N 1
ATOM 681 C CA . LEU A 1 89 ? -10.192 -9.912 1.508 1.00 93.75 89 LEU A CA 1
ATOM 682 C C . LEU A 1 89 ? -9.214 -11.076 1.637 1.00 93.75 89 LEU A C 1
ATOM 684 O O . LEU A 1 89 ? -8.043 -10.931 1.281 1.00 93.75 89 LEU A O 1
ATOM 688 N N . LEU A 1 90 ? -9.687 -12.216 2.140 1.00 93.50 90 LEU A N 1
ATOM 689 C CA . LEU A 1 90 ? -8.861 -13.349 2.525 1.00 93.50 90 LEU A CA 1
ATOM 690 C C . LEU A 1 90 ? -9.279 -14.608 1.772 1.00 93.50 90 LEU A C 1
ATOM 692 O O . LEU A 1 90 ? -10.450 -14.964 1.693 1.00 93.50 90 LEU A O 1
ATOM 696 N N . THR A 1 91 ? -8.283 -15.329 1.279 1.00 92.56 91 THR A N 1
ATOM 697 C CA . THR A 1 91 ? -8.412 -16.711 0.824 1.00 92.56 91 THR A CA 1
ATOM 698 C C . THR A 1 91 ? -7.620 -17.632 1.746 1.00 92.56 91 THR A C 1
ATOM 700 O O . THR A 1 91 ? -7.013 -17.178 2.715 1.00 92.56 91 THR A O 1
ATOM 703 N N . ARG A 1 92 ? -7.629 -18.932 1.468 1.00 90.31 92 ARG A N 1
ATOM 704 C CA . ARG A 1 92 ? -6.874 -19.932 2.217 1.00 90.31 92 ARG A CA 1
ATOM 705 C C . ARG A 1 92 ? -5.777 -20.502 1.328 1.00 90.31 92 ARG A C 1
ATOM 707 O O . ARG A 1 92 ? -6.043 -20.830 0.175 1.00 90.31 92 ARG A O 1
ATOM 714 N N . ASP A 1 93 ? -4.567 -20.607 1.860 1.00 88.00 93 ASP A N 1
ATOM 715 C CA . ASP A 1 93 ? -3.481 -21.307 1.179 1.00 88.00 93 ASP A CA 1
ATOM 716 C C . ASP A 1 93 ? -3.592 -22.837 1.328 1.00 88.00 93 ASP A C 1
ATOM 718 O O . ASP A 1 93 ? -4.473 -23.366 2.015 1.00 88.00 93 ASP A O 1
ATOM 722 N N . ASP A 1 94 ? -2.665 -23.559 0.698 1.00 88.62 94 ASP A N 1
ATOM 723 C CA . ASP A 1 94 ? -2.617 -25.025 0.730 1.00 88.62 94 ASP A CA 1
ATOM 724 C C . ASP A 1 94 ? -2.345 -25.601 2.137 1.00 88.62 94 ASP A C 1
ATOM 726 O O . ASP A 1 94 ? -2.563 -26.790 2.377 1.00 88.62 94 ASP A O 1
ATOM 730 N N . TRP A 1 95 ? -1.889 -24.775 3.085 1.00 83.44 95 TRP A N 1
ATOM 731 C CA . TRP A 1 95 ? -1.624 -25.154 4.476 1.00 83.44 95 TRP A CA 1
ATOM 732 C C . TRP A 1 95 ? -2.733 -24.738 5.445 1.00 83.44 95 TRP A C 1
ATOM 734 O O . TRP A 1 95 ? -2.675 -25.074 6.629 1.00 83.44 95 TRP A O 1
ATOM 744 N N . GLY A 1 96 ? -3.763 -24.045 4.965 1.00 83.19 96 GLY A N 1
ATOM 745 C CA . GLY A 1 96 ? -4.889 -23.609 5.777 1.00 83.19 96 GLY A CA 1
ATOM 746 C C . GLY A 1 96 ? -4.750 -22.219 6.404 1.00 83.19 96 GLY A C 1
ATOM 747 O O . GLY A 1 96 ? -5.605 -21.841 7.211 1.00 83.19 96 GLY A O 1
ATOM 748 N N . PHE A 1 97 ? -3.712 -21.457 6.058 1.00 87.44 97 PHE A N 1
ATOM 749 C CA . PHE A 1 97 ? -3.482 -20.102 6.556 1.00 87.44 97 PHE A CA 1
ATOM 750 C C . PHE A 1 97 ? -4.204 -19.057 5.690 1.00 87.44 97 PHE A C 1
ATOM 752 O O . PHE A 1 97 ? -4.385 -19.260 4.486 1.00 87.44 97 PHE A O 1
ATOM 759 N N . PRO A 1 98 ? -4.656 -17.941 6.291 1.00 89.00 98 PRO A N 1
ATOM 760 C CA . PRO A 1 98 ? -5.322 -16.871 5.572 1.00 89.00 98 PRO A CA 1
ATOM 761 C C . PRO 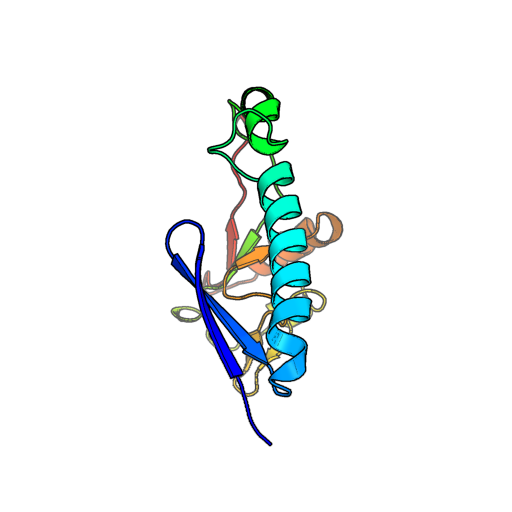A 1 98 ? -4.303 -16.130 4.718 1.00 89.00 98 PRO A C 1
ATOM 763 O O . PRO A 1 98 ? -3.299 -15.656 5.228 1.00 89.00 98 PRO A O 1
ATOM 766 N N . LEU A 1 99 ? -4.577 -15.991 3.431 1.00 91.12 99 LEU A N 1
ATOM 767 C CA . LEU A 1 99 ? -3.745 -15.261 2.490 1.00 91.12 99 LEU A CA 1
ATOM 768 C C . LEU A 1 99 ? -4.542 -14.093 1.919 1.00 91.12 99 LEU A C 1
ATOM 770 O O . LEU A 1 99 ? -5.672 -14.275 1.474 1.00 91.12 99 LEU A O 1
ATOM 774 N N . ALA A 1 100 ? -3.949 -12.903 1.890 1.00 93.56 100 ALA A N 1
ATOM 775 C CA . ALA A 1 100 ? -4.520 -11.749 1.213 1.00 93.56 100 ALA A CA 1
ATOM 776 C C . ALA A 1 100 ? -3.913 -11.650 -0.200 1.00 93.56 100 ALA A C 1
ATOM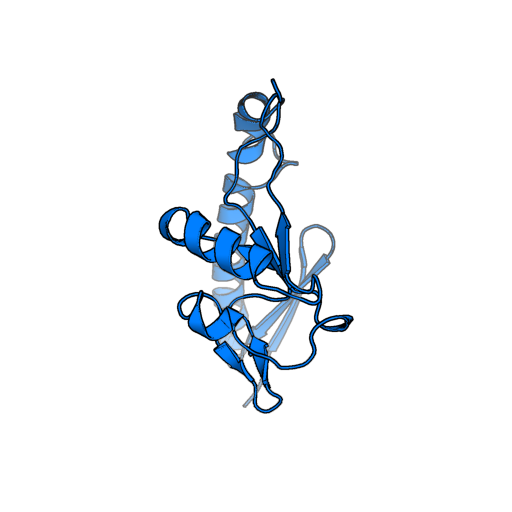 778 O O . ALA A 1 100 ? -2.752 -11.283 -0.335 1.00 93.56 100 ALA A O 1
ATOM 779 N N . PRO A 1 101 ? -4.636 -11.953 -1.294 1.00 88.06 101 PRO A N 1
ATOM 780 C CA . PRO A 1 101 ? -4.017 -12.121 -2.619 1.00 88.06 101 PRO A CA 1
ATOM 781 C C . PRO A 1 101 ? -3.274 -10.891 -3.157 1.00 88.06 101 PRO A C 1
ATOM 783 O O . PRO A 1 101 ? -2.428 -11.008 -4.040 1.00 88.06 101 PRO A O 1
ATOM 786 N N . ARG A 1 102 ? -3.627 -9.702 -2.661 1.00 87.25 102 ARG A N 1
ATOM 787 C CA . ARG A 1 102 ? -3.052 -8.417 -3.080 1.00 87.25 102 ARG A CA 1
ATOM 788 C C . ARG A 1 102 ? -2.163 -7.775 -2.016 1.00 87.25 102 ARG A C 1
ATOM 790 O O . ARG A 1 102 ? -1.599 -6.715 -2.275 1.00 87.25 102 ARG A O 1
ATOM 797 N N . HIS A 1 103 ? -2.066 -8.382 -0.836 1.00 89.69 103 HIS A N 1
ATOM 798 C CA . HIS A 1 103 ? -1.503 -7.753 0.353 1.00 89.69 103 HIS A CA 1
ATOM 799 C C . HIS A 1 103 ? -0.682 -8.751 1.180 1.00 89.69 103 HIS A C 1
ATOM 801 O O . HIS A 1 103 ? -0.724 -9.956 0.962 1.00 89.69 103 HIS A O 1
ATOM 807 N N . GLY A 1 104 ? 0.126 -8.232 2.100 1.00 90.06 104 GLY A N 1
ATOM 808 C CA . GLY A 1 104 ? 0.881 -9.054 3.044 1.00 90.06 104 GLY A CA 1
ATOM 809 C C . GLY A 1 104 ? 0.085 -9.292 4.323 1.00 90.06 104 GLY A C 1
ATOM 810 O O . GLY A 1 104 ? -1.108 -9.582 4.289 1.00 90.06 104 GLY A O 1
ATOM 811 N N . SER A 1 105 ? 0.757 -9.120 5.460 1.00 91.88 105 SER A N 1
ATOM 812 C CA . SER A 1 105 ? 0.134 -9.143 6.789 1.00 91.88 105 SER A CA 1
ATOM 813 C C . SER A 1 105 ? -0.887 -8.027 6.993 1.00 91.88 105 SER A C 1
ATOM 815 O O . SER A 1 105 ? -1.783 -8.188 7.808 1.00 91.88 105 SER A O 1
ATOM 817 N N . ASP A 1 106 ? -0.734 -6.909 6.286 1.00 94.00 106 ASP A N 1
ATOM 818 C CA . ASP A 1 106 ? -1.536 -5.702 6.460 1.00 94.00 106 ASP A CA 1
ATOM 819 C C . ASP A 1 106 ? -2.466 -5.522 5.263 1.00 94.00 106 ASP A C 1
ATOM 821 O O . ASP A 1 106 ? -2.018 -5.300 4.133 1.00 94.00 106 ASP A O 1
ATOM 825 N N . VAL A 1 107 ? -3.767 -5.653 5.516 1.00 93.81 107 VAL A N 1
ATOM 826 C CA . VAL A 1 107 ? -4.814 -5.662 4.496 1.00 93.81 107 VAL A CA 1
ATOM 827 C C . VAL A 1 107 ? -5.733 -4.461 4.708 1.00 93.81 107 VAL A C 1
ATOM 829 O O . VAL A 1 107 ? -6.439 -4.422 5.716 1.00 93.81 107 VAL A O 1
ATOM 832 N N . PRO A 1 108 ? -5.769 -3.486 3.782 1.00 93.88 108 PRO A N 1
ATOM 833 C CA . PRO A 1 108 ? -6.732 -2.395 3.852 1.00 93.88 108 PRO A CA 1
ATOM 834 C C . PRO A 1 108 ? -8.163 -2.941 3.848 1.00 93.88 108 PRO A C 1
ATOM 836 O O . PRO A 1 108 ? -8.520 -3.753 2.989 1.00 93.88 108 PRO A O 1
ATOM 839 N N . VAL A 1 109 ? -8.979 -2.493 4.798 1.00 93.12 109 VAL A N 1
ATOM 840 C CA . VAL A 1 109 ? -10.380 -2.885 4.946 1.00 93.12 109 VAL A CA 1
ATOM 841 C C . VAL A 1 109 ? -11.249 -1.793 4.322 1.00 93.12 109 VAL A C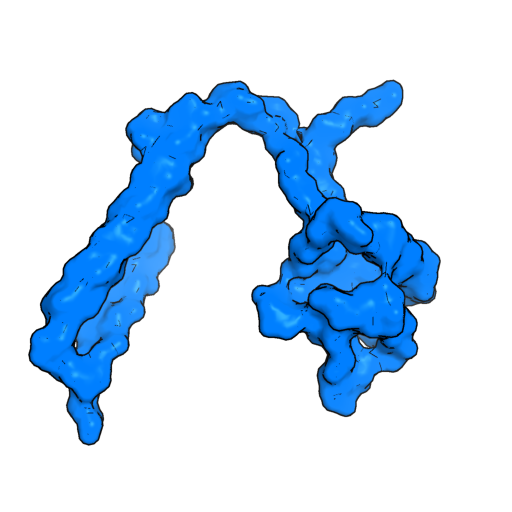 1
ATOM 843 O O . VAL A 1 109 ? -11.292 -0.678 4.837 1.00 93.12 109 VAL A O 1
ATOM 846 N N . PRO A 1 110 ? -11.957 -2.070 3.213 1.00 91.94 110 PRO A N 1
ATOM 847 C CA . PRO A 1 110 ? -12.945 -1.140 2.680 1.00 91.94 110 PRO A CA 1
ATOM 848 C C . PRO A 1 110 ? -14.046 -0.874 3.708 1.00 91.94 110 PRO A C 1
ATOM 850 O O . PRO A 1 110 ? -14.496 -1.819 4.351 1.00 91.94 110 PRO A O 1
ATOM 853 N N . ASP A 1 111 ? -14.566 0.354 3.770 1.00 89.81 111 ASP A N 1
ATOM 854 C CA . ASP A 1 111 ? -15.575 0.777 4.759 1.00 89.81 111 ASP A CA 1
ATOM 855 C C . ASP A 1 111 ? -16.755 -0.203 4.891 1.00 89.81 111 ASP A C 1
ATOM 857 O O . ASP A 1 111 ? -17.198 -0.533 5.987 1.00 89.81 111 ASP A O 1
ATOM 861 N N . ARG A 1 112 ? -17.225 -0.756 3.763 1.00 93.19 112 ARG A N 1
ATOM 862 C CA . ARG A 1 112 ? -18.330 -1.736 3.715 1.00 93.19 112 ARG A CA 1
ATOM 863 C C . ARG A 1 112 ? -18.040 -3.076 4.412 1.00 93.19 112 ARG A C 1
ATOM 865 O O . ARG A 1 112 ? -18.961 -3.866 4.575 1.00 93.19 112 ARG A O 1
ATOM 872 N N . LEU A 1 113 ? -16.778 -3.375 4.717 1.00 95.38 113 LEU A N 1
ATOM 873 C CA . LEU A 1 113 ? -16.320 -4.623 5.338 1.00 95.38 113 LEU A CA 1
ATOM 874 C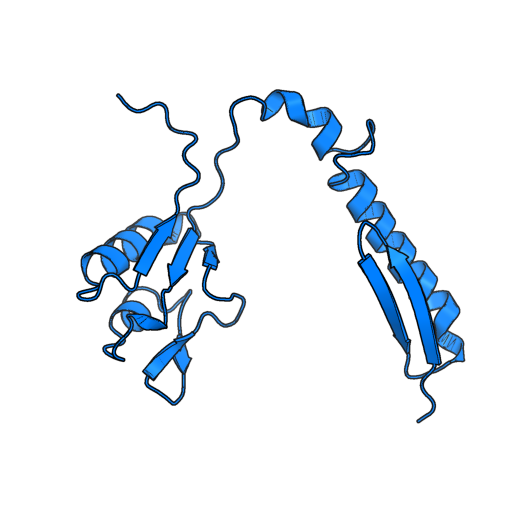 C . LEU A 1 113 ? -15.838 -4.422 6.779 1.00 95.38 113 LEU A C 1
ATOM 876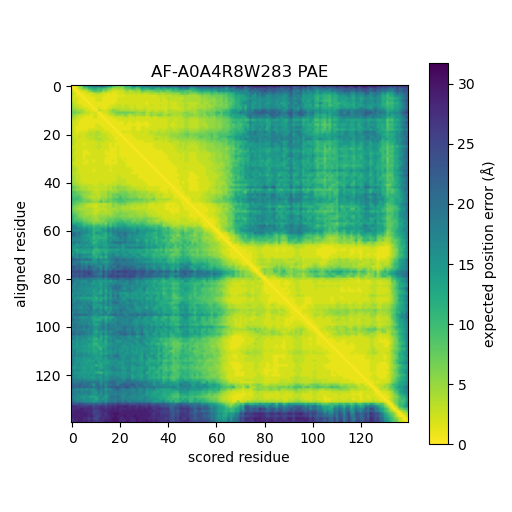 O O . LEU A 1 113 ? -15.418 -5.395 7.401 1.00 95.38 113 LEU A O 1
ATOM 880 N N . VAL A 1 114 ? -15.901 -3.203 7.324 1.00 93.44 114 VAL A N 1
ATOM 881 C CA . VAL A 1 114 ? -15.403 -2.907 8.676 1.00 93.44 114 VAL A CA 1
ATOM 882 C C . VAL A 1 114 ? -16.110 -3.760 9.730 1.00 93.44 114 VAL A C 1
ATOM 884 O O . VAL A 1 114 ? -15.434 -4.401 10.529 1.00 93.44 114 VAL A O 1
ATOM 887 N N . ASP A 1 115 ? -17.440 -3.872 9.682 1.00 94.25 115 ASP A N 1
ATOM 888 C CA . ASP A 1 115 ? -18.197 -4.687 10.646 1.00 94.25 115 ASP A CA 1
ATOM 889 C C . ASP A 1 115 ? -17.807 -6.174 10.586 1.00 94.25 115 ASP A C 1
ATOM 891 O O . ASP A 1 115 ? -17.583 -6.808 11.618 1.00 94.25 115 ASP A O 1
ATOM 895 N N . ALA A 1 116 ? -17.641 -6.717 9.376 1.00 95.56 116 ALA A N 1
ATOM 896 C CA . ALA A 1 116 ? -17.179 -8.090 9.180 1.00 95.56 116 ALA A CA 1
ATOM 897 C C . ALA A 1 116 ? -15.734 -8.277 9.676 1.00 95.56 116 ALA A C 1
ATOM 899 O O . ALA A 1 116 ? -15.387 -9.317 10.236 1.00 95.56 116 ALA A O 1
ATOM 900 N N . ALA A 1 117 ? -14.876 -7.266 9.522 1.00 94.50 117 ALA A N 1
ATOM 901 C CA . ALA A 1 117 ? -13.505 -7.319 10.014 1.00 94.50 117 ALA A CA 1
ATOM 902 C C . ALA A 1 117 ? -13.442 -7.269 11.546 1.00 94.50 117 ALA A C 1
ATOM 904 O O . ALA A 1 117 ? -12.683 -8.027 12.154 1.00 94.50 117 ALA A O 1
ATOM 905 N N . VAL A 1 118 ? -14.285 -6.446 12.175 1.00 94.06 118 VAL A N 1
ATOM 906 C CA . VAL A 1 118 ? -14.473 -6.422 13.632 1.00 94.06 118 VAL A CA 1
ATOM 907 C C . VAL A 1 118 ? -14.938 -7.790 14.131 1.00 94.06 118 VAL A C 1
ATOM 909 O O . VAL A 1 118 ? -14.376 -8.313 15.096 1.00 94.06 118 VAL A O 1
ATOM 912 N N . GLU A 1 119 ? -15.911 -8.406 13.457 1.00 95.12 119 GLU A N 1
ATOM 913 C CA . GLU A 1 119 ? -16.389 -9.750 13.789 1.00 95.12 119 GLU A CA 1
ATOM 914 C C . GLU A 1 119 ? -15.277 -10.802 13.658 1.00 95.12 119 GLU A C 1
ATOM 916 O O . GLU A 1 119 ? -15.056 -11.592 14.579 1.00 95.12 119 GLU A O 1
ATOM 921 N N . ALA A 1 120 ? -14.519 -10.783 12.558 1.00 94.19 120 ALA A N 1
ATOM 922 C CA . ALA A 1 120 ? -13.407 -11.704 12.337 1.00 94.19 120 ALA A CA 1
ATOM 923 C C . ALA A 1 120 ? -12.322 -11.586 13.422 1.00 94.19 120 ALA A C 1
ATOM 925 O O . ALA A 1 120 ? -11.791 -12.606 13.872 1.00 94.19 120 ALA A O 1
ATOM 926 N N . VAL A 1 121 ? -12.008 -10.365 13.872 1.00 93.75 121 VAL A N 1
ATOM 927 C CA . VAL A 1 121 ? -11.085 -10.122 14.993 1.00 93.75 121 VAL A CA 1
ATOM 928 C C . VAL A 1 121 ? -11.661 -10.656 16.302 1.00 93.75 121 VAL A C 1
ATOM 930 O O . VAL A 1 121 ? -10.970 -11.383 17.016 1.00 93.75 121 VAL A O 1
ATOM 933 N N . ALA A 1 122 ? -12.926 -10.354 16.606 1.00 92.44 122 ALA A N 1
ATOM 934 C CA . ALA A 1 122 ? -13.583 -10.790 17.838 1.00 92.44 122 ALA A CA 1
ATOM 935 C C . ALA A 1 122 ? -13.674 -12.321 17.948 1.00 92.44 122 ALA A C 1
ATOM 937 O O . ALA A 1 122 ? -13.524 -12.885 19.033 1.00 92.44 122 ALA A O 1
ATOM 938 N N . LEU A 1 123 ? -13.881 -13.001 16.820 1.00 91.56 123 LEU A N 1
ATOM 939 C CA . LEU A 1 123 ? -13.954 -14.456 16.744 1.00 91.56 123 LEU A CA 1
ATOM 940 C C . LEU A 1 123 ? -12.584 -15.125 16.576 1.00 91.56 123 LEU A C 1
ATOM 942 O O . LEU A 1 123 ? -12.529 -16.353 16.513 1.00 91.56 123 LEU A O 1
ATOM 946 N N . CYS A 1 124 ? -11.480 -14.370 16.524 1.00 90.44 124 CYS A N 1
ATOM 947 C CA . CYS A 1 124 ? -10.133 -14.918 16.415 1.00 90.44 124 CYS A CA 1
ATOM 948 C C . CYS A 1 124 ? -9.626 -15.398 17.790 1.00 90.44 124 CYS A C 1
ATOM 950 O O . CYS A 1 124 ? -9.118 -14.603 18.585 1.00 90.44 124 CYS A O 1
ATOM 952 N N . PRO A 1 125 ? -9.655 -16.711 18.088 1.00 83.44 125 PRO A N 1
ATOM 953 C CA . PRO A 1 125 ? -9.366 -17.208 19.434 1.00 83.44 125 PRO A CA 1
ATOM 954 C C . PRO A 1 125 ? -7.891 -17.056 19.827 1.00 83.44 125 PRO A C 1
ATOM 956 O O . PRO A 1 125 ? -7.542 -17.188 20.996 1.00 83.44 125 PRO A O 1
ATOM 959 N N . ARG A 1 126 ? -7.013 -16.833 18.844 1.00 85.25 126 ARG A N 1
ATOM 960 C CA . ARG A 1 126 ? -5.563 -16.739 19.036 1.00 85.25 126 ARG A CA 1
ATOM 961 C C . ARG A 1 126 ? -5.031 -15.317 19.000 1.00 85.25 126 ARG A C 1
ATOM 963 O O . ARG A 1 126 ? -3.824 -15.144 19.151 1.00 85.25 126 ARG A O 1
ATOM 970 N N . LEU A 1 127 ? -5.906 -14.330 18.785 1.00 86.62 127 LEU A N 1
ATOM 971 C CA . LEU A 1 127 ? -5.508 -12.937 18.566 1.00 86.62 127 LEU A CA 1
ATOM 972 C C . LEU A 1 127 ? -4.461 -12.826 17.443 1.00 86.62 127 LEU A C 1
ATOM 974 O O . LEU A 1 127 ? -3.500 -12.065 17.530 1.00 86.62 127 LEU A O 1
ATOM 978 N N . ALA A 1 128 ? -4.633 -13.660 16.414 1.00 91.31 128 ALA A N 1
ATOM 979 C CA . ALA A 1 128 ? -3.844 -13.615 15.191 1.00 91.31 128 ALA A CA 1
ATOM 980 C C . ALA A 1 128 ? -4.358 -12.531 14.232 1.00 91.31 128 ALA A C 1
ATOM 982 O O . ALA A 1 128 ? -3.686 -12.226 13.258 1.00 91.31 128 ALA A O 1
ATOM 983 N N . LEU A 1 129 ? -5.538 -11.964 14.500 1.00 92.81 129 LEU A N 1
ATOM 984 C CA . LEU A 1 129 ? -6.090 -10.82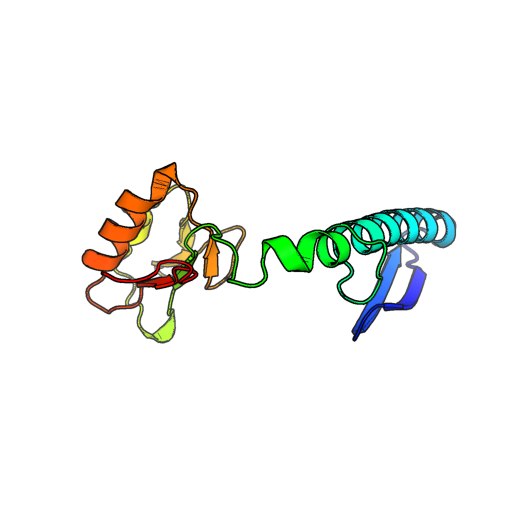6 13.779 1.00 92.81 129 LEU A CA 1
ATOM 985 C C . LEU A 1 129 ? -6.215 -9.628 14.715 1.00 92.81 129 LEU A C 1
ATOM 987 O O . LEU A 1 129 ? -6.641 -9.779 15.862 1.00 92.81 129 LEU A O 1
ATOM 991 N N . SER A 1 130 ? -5.909 -8.444 14.201 1.00 93.50 130 SER A N 1
ATOM 992 C CA . SER A 1 130 ? -6.166 -7.172 14.877 1.00 93.50 130 SER A CA 1
ATOM 993 C C . SER A 1 130 ? -6.498 -6.090 13.860 1.00 93.50 130 SER A C 1
ATOM 995 O O . SER A 1 130 ? -5.911 -6.072 12.782 1.00 93.50 130 SER A O 1
ATOM 997 N N . LEU A 1 131 ? -7.386 -5.163 14.213 1.00 93.00 131 LEU A N 1
ATOM 998 C CA . LEU A 1 131 ? -7.580 -3.943 13.435 1.00 93.00 131 LEU A CA 1
ATOM 999 C C . LEU A 1 131 ? -6.590 -2.877 13.901 1.00 93.00 131 LEU A C 1
ATOM 1001 O O . LEU A 1 131 ? -6.562 -2.501 15.074 1.00 93.00 131 LEU A O 1
ATOM 1005 N N . LEU A 1 132 ? -5.781 -2.404 12.964 1.00 89.00 132 LEU A N 1
ATOM 1006 C CA . LEU A 1 132 ? -4.989 -1.197 13.086 1.00 89.00 132 LEU A CA 1
ATOM 1007 C C . LEU A 1 132 ? -5.849 -0.059 12.543 1.00 89.00 132 LEU A C 1
ATOM 1009 O O . LEU A 1 132 ? -6.010 0.091 11.333 1.00 89.00 132 LEU A O 1
ATOM 1013 N N . GLN A 1 133 ? -6.439 0.701 13.456 1.00 73.88 133 GLN A N 1
ATOM 1014 C CA . GLN A 1 133 ? -7.068 1.969 13.112 1.00 73.88 133 GLN A CA 1
ATOM 1015 C C . GLN A 1 133 ? -5.982 3.040 13.107 1.00 73.88 133 GLN A C 1
ATOM 1017 O O . GLN A 1 133 ? -5.181 3.091 14.050 1.00 73.88 133 GLN A O 1
ATOM 1022 N N . ASP A 1 134 ? -5.956 3.905 12.096 1.00 57.16 134 ASP A N 1
ATOM 1023 C CA . ASP A 1 134 ? -5.171 5.133 12.201 1.00 57.16 134 ASP A CA 1
ATOM 1024 C C . ASP A 1 134 ? -5.929 6.069 13.149 1.00 57.16 134 ASP A C 1
ATOM 1026 O O . ASP A 1 134 ? -7.010 6.569 12.838 1.00 57.16 134 ASP A O 1
ATOM 1030 N N . GLN A 1 135 ? -5.440 6.195 14.383 1.00 49.09 135 GLN A N 1
ATOM 1031 C CA . GLN A 1 135 ? -6.112 6.931 15.453 1.00 49.09 135 GLN A CA 1
ATOM 1032 C C . GLN A 1 135 ? -6.044 8.444 15.188 1.00 49.09 135 GLN A C 1
ATOM 1034 O O . GLN A 1 135 ? -5.241 9.157 15.785 1.00 49.09 135 GLN A O 1
ATOM 1039 N N . GLY A 1 136 ? -6.933 8.935 14.322 1.00 46.66 136 GLY A N 1
ATOM 1040 C CA . GLY A 1 136 ? -7.335 10.340 14.212 1.00 46.66 136 GLY A CA 1
ATOM 1041 C C . GLY A 1 136 ? -8.516 10.711 15.119 1.00 46.66 136 GLY A C 1
ATOM 1042 O O . GLY A 1 136 ? -9.017 11.832 15.057 1.00 46.66 136 GLY A O 1
ATOM 1043 N N . ARG A 1 137 ? -8.986 9.795 15.978 1.00 43.34 137 ARG A N 1
ATOM 1044 C CA . ARG A 1 137 ? -10.135 10.036 16.857 1.00 43.34 137 ARG A CA 1
ATOM 1045 C C . ARG A 1 137 ? -9.689 10.714 18.159 1.00 43.34 137 ARG A C 1
ATOM 1047 O O . ARG A 1 137 ? -8.993 10.075 18.949 1.00 43.34 137 ARG A O 1
ATOM 1054 N N . PRO A 1 138 ? -10.129 11.946 18.482 1.00 41.19 138 PRO A N 1
ATOM 1055 C CA . PRO A 1 138 ? -10.128 12.366 19.875 1.00 41.19 138 PRO A CA 1
ATOM 1056 C C . PRO A 1 138 ? -11.085 11.431 20.630 1.00 41.19 138 PRO A C 1
ATOM 1058 O O . PRO A 1 138 ? -12.283 11.375 20.338 1.00 41.19 138 PRO A O 1
ATOM 1061 N N . GLY A 1 139 ? -10.536 10.625 21.543 1.00 39.44 139 GLY A N 1
ATOM 1062 C CA . GLY A 1 139 ? -11.328 9.837 22.490 1.00 39.44 139 GLY A CA 1
ATOM 1063 C C . GLY A 1 139 ? -12.212 10.742 23.364 1.00 39.44 139 GLY A C 1
ATOM 1064 O O . GLY A 1 139 ? -11.951 11.945 23.421 1.00 39.44 139 GLY A O 1
ATOM 1065 N N . PRO A 1 140 ? -13.266 10.188 23.995 1.00 45.62 140 PRO A N 1
ATOM 1066 C CA . PRO A 1 140 ? -14.253 10.967 24.746 1.00 45.62 140 PRO A CA 1
ATOM 1067 C C . PRO A 1 140 ? -13.647 11.807 25.876 1.00 45.62 140 PRO A C 1
ATOM 1069 O O . PRO A 1 140 ? -12.641 11.365 26.478 1.00 45.62 140 PRO A O 1
#

Secondary structure (DSSP, 8-state):
---EEEEEEETTEEEEEEESSGGGHHHHHHHHHHHHHHHHHHH-TT-TTSHHHHTTTTTTT------EEEE-TTT--S--HHHHH-TTT-EE-TTS-EE-TT-SSEEE--GGGHHHHHHHHHT-TT--EEEE--------

Radius of gyration: 20.95 Å; Cα contacts (8 Å, |Δi|>4): 194; chains: 1; bounding box: 38×48×54 Å

Mean predicted aligned error: 9.65 Å

Foldseek 3Di:
DDKDKDWDDDDPRIDMDIDPDPVCPVVVVVVVVVVSVVCCQAPPCPDCNHVCNVCVVVQVLHDWDAKKKFFQPVQDDLPQVLCVLCVVQWDADPSNDTDGPVDDRITGDDPVCVVSLVVSCVPRPRNRIDIDTPPSDPDD

Solvent-accessible surface area (backbone atoms only — not comparable to full-atom values): 8214 Å² total; per-residue (Å²): 134,58,70,34,76,50,74,45,84,46,93,96,47,74,46,74,52,76,35,70,47,57,88,46,48,65,61,55,47,52,54,48,51,51,56,50,48,53,47,43,44,46,59,24,76,87,40,76,84,7,52,45,35,65,45,41,74,80,38,70,80,52,64,81,56,70,39,26,42,35,52,42,69,91,49,53,84,49,81,52,61,48,33,72,58,35,58,92,62,24,42,70,48,102,82,34,43,80,38,30,94,91,43,66,49,61,34,79,37,56,79,95,42,43,70,44,49,53,49,35,31,73,69,32,92,60,66,22,40,46,77,48,66,58,84,55,68,83,73,135

pLDDT: mean 88.78, std 11.6, range [39.44, 98.06]

Sequence (140 aa):
MTTSTLDWPLWSTTARLVVNDPARLIEARAVTDAVLAEIETAASRFRPDSELAARSAEFASGAEVSDTLHIDWTRFDGRGLCTEILPELLTRDDWGFPLAPRHGSDVPVPDRLVDAAVEAVALCPRLALSLLQDQGRPGP